Protein AF-A0A1Q7BHK7-F1 (afdb_monomer_lite)

Secondary structure (DSSP, 8-state):
-B-TTSS---THHHHHHHHHT--HHHHHHH--TT--------GGGHHHHHHHHHHTT------B---SSSS---B-

Foldseek 3Di:
DFEPPQDDQDCVLVVVCVVVVDDPVRSVVPDVSPPPDDDDDDPVCQVVVQVVCVVVVHHDTDGDHDDDDDPDDDYD

Radius of gyration: 14.12 Å; chains: 1; bounding box: 31×31×35 Å

Sequence (76 aa):
MIQRGTWNEPPIFELIRSRGAIEPDEMARVFNLGIGLVLIVAPEQGQETIRRAQDCGDRAFQIGIVEKGERAVRYA

Structure (mmCIF, N/CA/C/O backbone):
data_AF-A0A1Q7BHK7-F1
#
_entry.id   AF-A0A1Q7BHK7-F1
#
loop_
_atom_site.group_PDB
_atom_site.id
_atom_site.type_symbol
_atom_site.label_atom_id
_atom_site.label_alt_id
_atom_site.label_comp_id
_atom_site.label_asym_id
_atom_site.label_entity_id
_atom_site.label_seq_id
_atom_site.pdbx_PDB_ins_code
_atom_site.Cartn_x
_atom_site.Cartn_y
_atom_site.Cartn_z
_atom_site.occupancy
_atom_site.B_iso_or_equiv
_atom_site.auth_seq_id
_atom_site.auth_comp_id
_atom_site.auth_asym_id
_atom_site.auth_atom_id
_atom_site.pdbx_PDB_model_num
ATOM 1 N N . MET A 1 1 ? 4.338 10.818 5.715 1.00 92.69 1 MET A N 1
ATOM 2 C CA . MET A 1 1 ? 5.344 9.796 5.355 1.00 92.69 1 MET A CA 1
ATOM 3 C C . MET A 1 1 ? 4.706 8.420 5.160 1.00 92.69 1 MET A C 1
ATOM 5 O O . MET A 1 1 ? 3.884 8.030 5.981 1.00 92.69 1 MET A O 1
ATOM 9 N N . ILE A 1 2 ? 5.070 7.701 4.093 1.00 94.12 2 ILE A N 1
ATOM 10 C CA . ILE A 1 2 ? 4.693 6.301 3.826 1.00 94.12 2 ILE A CA 1
ATOM 11 C C . ILE A 1 2 ? 5.812 5.386 4.322 1.00 94.12 2 ILE A C 1
ATOM 13 O O . ILE A 1 2 ? 6.971 5.635 4.006 1.00 94.12 2 ILE A O 1
ATOM 17 N N . GLN A 1 3 ? 5.468 4.343 5.073 1.00 93.81 3 GLN A N 1
ATOM 18 C CA . GLN A 1 3 ? 6.411 3.352 5.592 1.00 93.81 3 GLN A CA 1
ATOM 19 C C . GLN A 1 3 ? 6.462 2.148 4.649 1.00 93.81 3 GLN A C 1
ATOM 21 O O . GLN A 1 3 ? 5.469 1.424 4.501 1.00 93.81 3 GLN A O 1
ATOM 26 N N . ARG A 1 4 ? 7.607 1.926 3.997 1.00 88.81 4 ARG A N 1
ATOM 27 C CA . ARG A 1 4 ? 7.797 0.758 3.127 1.00 88.81 4 ARG A CA 1
ATOM 28 C C . ARG A 1 4 ? 7.803 -0.534 3.953 1.00 88.81 4 ARG A C 1
ATOM 30 O O . ARG A 1 4 ? 8.164 -0.544 5.124 1.00 88.81 4 ARG A O 1
ATOM 37 N N . GLY A 1 5 ? 7.376 -1.638 3.338 1.00 89.69 5 GLY A N 1
ATOM 38 C CA . GLY A 1 5 ? 7.339 -2.958 3.983 1.00 89.69 5 GLY A CA 1
ATOM 39 C C . GLY A 1 5 ? 6.166 -3.187 4.943 1.00 89.69 5 GLY A C 1
ATOM 40 O O . GLY A 1 5 ? 6.054 -4.268 5.511 1.00 89.69 5 GLY A O 1
ATOM 41 N N . THR A 1 6 ? 5.263 -2.214 5.104 1.00 94.19 6 THR A N 1
ATOM 42 C CA . THR A 1 6 ? 4.027 -2.377 5.896 1.00 94.19 6 THR A CA 1
ATOM 43 C C . THR A 1 6 ? 2.969 -3.237 5.199 1.00 94.19 6 THR A C 1
ATOM 45 O O . THR A 1 6 ? 2.052 -3.737 5.849 1.00 94.19 6 THR A O 1
ATOM 48 N N . TRP A 1 7 ? 3.110 -3.455 3.889 1.00 94.12 7 TRP A N 1
ATOM 49 C CA . TRP A 1 7 ? 2.350 -4.436 3.123 1.00 94.12 7 TRP A CA 1
ATOM 50 C C . TRP A 1 7 ? 3.280 -5.229 2.206 1.00 94.12 7 TRP A C 1
ATOM 52 O O . TRP A 1 7 ? 4.377 -4.788 1.856 1.00 94.12 7 TRP A O 1
ATOM 62 N N . ASN A 1 8 ? 2.805 -6.398 1.783 1.00 90.75 8 ASN A N 1
ATOM 63 C CA . ASN A 1 8 ? 3.505 -7.216 0.803 1.00 90.75 8 ASN A CA 1
ATOM 64 C C . ASN A 1 8 ? 3.165 -6.727 -0.608 1.00 90.75 8 ASN A C 1
ATOM 66 O O . ASN A 1 8 ? 2.031 -6.893 -1.069 1.00 90.75 8 ASN A O 1
ATOM 70 N N . GLU A 1 9 ? 4.150 -6.141 -1.288 1.00 92.25 9 GLU A N 1
ATOM 71 C CA . GLU A 1 9 ? 4.061 -5.799 -2.709 1.00 92.25 9 GLU A CA 1
ATOM 72 C C . GLU A 1 9 ? 3.788 -7.077 -3.531 1.00 92.25 9 GLU A C 1
ATOM 74 O O . GLU A 1 9 ? 4.479 -8.085 -3.354 1.00 92.25 9 GLU A O 1
ATOM 79 N N . PRO A 1 10 ? 2.778 -7.084 -4.420 1.00 94.62 10 PRO A N 1
ATOM 80 C CA . PRO A 1 10 ? 2.521 -8.227 -5.288 1.00 94.62 10 PRO A CA 1
ATOM 81 C C . PRO A 1 10 ? 3.744 -8.594 -6.158 1.00 94.62 10 PRO A C 1
ATOM 83 O O . PRO A 1 10 ? 4.297 -7.706 -6.811 1.00 9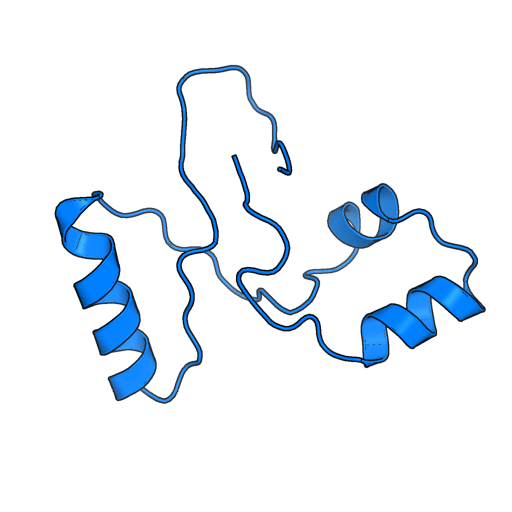4.62 10 PRO A O 1
ATOM 86 N N . PRO A 1 11 ? 4.119 -9.888 -6.282 1.00 94.81 11 PRO A N 1
ATOM 87 C CA . PRO A 1 11 ? 5.336 -10.318 -6.994 1.00 94.81 11 PRO A CA 1
ATOM 88 C C . PRO A 1 11 ? 5.441 -9.873 -8.460 1.00 94.81 11 PRO A C 1
ATOM 90 O O . PRO A 1 11 ? 6.529 -9.806 -9.027 1.00 94.81 11 PRO A O 1
ATOM 93 N N . ILE A 1 12 ? 4.313 -9.543 -9.097 1.00 95.56 12 ILE A N 1
ATOM 94 C CA . ILE A 1 12 ? 4.290 -9.035 -10.472 1.00 95.56 12 ILE A CA 1
ATOM 95 C C . ILE A 1 12 ? 5.098 -7.739 -10.633 1.00 95.56 12 ILE A C 1
ATOM 97 O O . ILE A 1 12 ? 5.698 -7.526 -11.684 1.00 95.56 12 ILE A O 1
ATOM 101 N N . PHE A 1 13 ? 5.167 -6.893 -9.604 1.00 94.62 13 PHE A N 1
ATOM 102 C CA . PHE A 1 13 ? 5.897 -5.629 -9.683 1.00 94.62 13 PHE A CA 1
ATOM 103 C C . PHE A 1 13 ? 7.413 -5.831 -9.685 1.00 94.62 13 PHE A C 1
ATOM 105 O O . PHE A 1 13 ? 8.116 -5.097 -10.377 1.00 94.62 13 PHE A O 1
ATOM 112 N N . GLU A 1 14 ? 7.922 -6.874 -9.027 1.00 92.62 14 GLU A N 1
ATOM 113 C CA . GLU A 1 14 ? 9.326 -7.276 -9.145 1.00 92.62 14 GLU A CA 1
ATOM 114 C C . GLU A 1 14 ? 9.659 -7.768 -10.561 1.00 92.62 14 GLU A C 1
ATOM 116 O O . GLU A 1 14 ? 10.698 -7.411 -11.127 1.00 92.62 14 GLU A O 1
ATOM 121 N N . LEU A 1 15 ? 8.749 -8.526 -11.181 1.00 95.31 15 LEU A N 1
ATOM 122 C CA . LEU A 1 15 ? 8.913 -8.954 -12.568 1.00 95.31 15 LEU A CA 1
ATOM 123 C C . LEU A 1 15 ? 8.905 -7.755 -13.529 1.00 95.31 15 LEU A C 1
ATOM 125 O O . LEU A 1 15 ? 9.764 -7.669 -14.403 1.00 95.31 15 LEU A O 1
ATOM 129 N N . ILE A 1 16 ? 7.976 -6.811 -13.357 1.00 95.44 16 ILE A N 1
ATOM 130 C CA . ILE A 1 16 ? 7.903 -5.595 -14.183 1.00 95.44 16 ILE A CA 1
ATOM 131 C C . ILE A 1 16 ? 9.182 -4.766 -14.023 1.00 95.44 16 ILE A C 1
ATOM 133 O O . ILE A 1 16 ? 9.805 -4.400 -15.020 1.00 95.44 16 ILE A O 1
ATOM 137 N N . ARG A 1 17 ? 9.608 -4.526 -12.778 1.00 94.62 17 ARG A N 1
ATOM 138 C CA . ARG A 1 17 ? 10.808 -3.752 -12.452 1.00 94.62 17 ARG A CA 1
ATOM 139 C C . ARG A 1 17 ? 12.062 -4.353 -13.085 1.00 94.62 17 ARG A C 1
ATOM 141 O O . ARG A 1 17 ? 12.818 -3.638 -13.737 1.00 94.62 17 ARG A O 1
ATOM 148 N N . SER A 1 18 ? 12.255 -5.665 -12.936 1.00 93.62 18 SER A N 1
ATOM 149 C CA . SER A 1 18 ? 13.428 -6.366 -13.477 1.00 93.62 18 SER A CA 1
ATOM 150 C C . SER A 1 18 ? 13.442 -6.417 -15.006 1.00 93.62 18 SER A C 1
ATOM 152 O O . SER A 1 18 ? 14.497 -6.246 -15.609 1.00 93.62 18 SER A O 1
ATOM 154 N N . ARG A 1 19 ? 12.287 -6.614 -15.655 1.00 95.50 19 ARG A N 1
ATOM 155 C CA . ARG A 1 19 ? 12.195 -6.688 -17.124 1.00 95.50 19 ARG A CA 1
ATOM 156 C C . ARG A 1 19 ? 12.258 -5.328 -17.809 1.00 95.50 19 ARG A C 1
ATOM 158 O O . ARG A 1 19 ? 12.764 -5.252 -18.923 1.00 95.50 19 ARG A O 1
ATOM 165 N N . GLY A 1 20 ? 11.730 -4.286 -17.173 1.00 93.50 20 GLY A N 1
ATOM 166 C CA . GLY A 1 20 ? 11.717 -2.930 -17.718 1.00 93.50 20 GLY A CA 1
ATOM 167 C C . GLY A 1 20 ? 12.917 -2.071 -17.318 1.00 93.50 20 GLY A C 1
ATOM 168 O O . GLY A 1 20 ? 13.013 -0.953 -17.808 1.00 93.50 20 GLY A O 1
ATOM 169 N N . ALA A 1 21 ? 13.794 -2.560 -16.430 1.00 93.25 21 ALA A N 1
ATOM 170 C CA . ALA A 1 21 ? 14.868 -1.771 -15.815 1.00 93.25 21 ALA A CA 1
ATOM 171 C C . ALA A 1 21 ? 14.355 -0.434 -15.234 1.00 93.25 21 ALA A C 1
ATOM 173 O O . ALA A 1 21 ? 14.935 0.627 -15.450 1.00 93.25 21 ALA A O 1
ATOM 174 N N . ILE A 1 22 ? 13.215 -0.491 -14.537 1.00 92.94 22 ILE A N 1
ATOM 1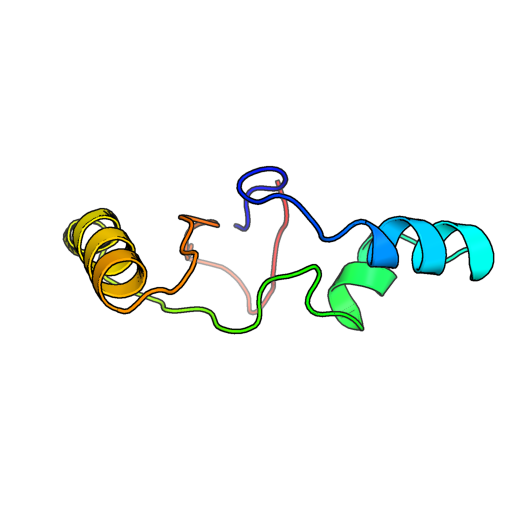75 C CA . ILE A 1 22 ? 12.516 0.690 -14.015 1.00 92.94 22 ILE A CA 1
ATOM 176 C C . ILE A 1 22 ? 13.034 1.009 -12.611 1.00 92.94 22 ILE A C 1
ATOM 178 O O . ILE A 1 22 ? 13.063 0.138 -11.741 1.00 92.94 22 ILE A O 1
ATOM 182 N N . GLU A 1 23 ? 13.390 2.267 -12.363 1.00 92.12 23 GLU A N 1
ATOM 183 C CA . GLU A 1 23 ? 13.809 2.719 -11.034 1.00 92.12 23 GLU A CA 1
ATOM 184 C C . GLU A 1 23 ? 12.666 2.613 -9.999 1.00 92.12 23 GLU A C 1
ATOM 186 O O . GLU A 1 23 ? 11.504 2.871 -10.336 1.00 92.12 23 GLU A O 1
ATOM 191 N N . PRO A 1 24 ? 12.946 2.290 -8.720 1.00 86.94 24 PRO A N 1
ATOM 192 C CA . PRO A 1 24 ? 11.911 2.115 -7.693 1.00 86.94 24 PRO A CA 1
ATOM 193 C C . PRO A 1 24 ? 10.970 3.315 -7.519 1.00 86.94 24 PRO A C 1
ATOM 195 O O . PRO A 1 24 ? 9.773 3.142 -7.280 1.00 86.94 24 PRO A O 1
ATOM 198 N N . ASP A 1 25 ? 11.488 4.535 -7.657 1.00 88.31 25 ASP A N 1
ATOM 199 C CA . ASP A 1 25 ? 10.676 5.749 -7.549 1.00 88.31 25 ASP A CA 1
ATOM 200 C C . ASP A 1 25 ? 9.734 5.926 -8.742 1.00 88.31 25 ASP A C 1
ATOM 202 O O . ASP A 1 25 ? 8.629 6.442 -8.582 1.00 88.31 25 ASP A O 1
ATOM 206 N N . GLU A 1 26 ? 10.138 5.474 -9.931 1.00 92.75 26 GLU A N 1
ATOM 207 C CA . GLU A 1 26 ? 9.271 5.472 -11.110 1.00 92.75 26 GLU A CA 1
ATOM 208 C C . GLU A 1 26 ? 8.191 4.394 -10.991 1.00 92.75 26 GLU A C 1
ATOM 210 O O . GLU A 1 26 ? 7.023 4.659 -11.277 1.00 92.75 26 GLU A O 1
ATOM 215 N N . MET A 1 27 ? 8.537 3.219 -10.449 1.00 93.38 27 MET A N 1
ATOM 216 C CA . MET A 1 27 ? 7.560 2.171 -10.137 1.00 93.38 27 MET A CA 1
ATOM 217 C C . MET A 1 27 ? 6.434 2.697 -9.237 1.00 93.38 27 MET A C 1
ATOM 219 O O . MET A 1 27 ? 5.266 2.441 -9.514 1.00 93.38 27 MET A O 1
ATOM 223 N N . ALA A 1 28 ? 6.770 3.468 -8.198 1.00 89.62 28 ALA A N 1
ATOM 224 C CA . ALA A 1 28 ? 5.791 4.042 -7.272 1.00 89.62 28 ALA A CA 1
ATOM 225 C C . ALA A 1 28 ? 4.977 5.210 -7.861 1.00 89.62 28 ALA A C 1
ATOM 227 O O . ALA A 1 28 ? 3.898 5.517 -7.358 1.00 89.62 28 ALA A O 1
ATOM 228 N N . ARG A 1 29 ? 5.484 5.884 -8.904 1.00 90.81 29 ARG A N 1
ATOM 229 C CA . ARG A 1 29 ? 4.747 6.940 -9.619 1.00 90.81 29 ARG A CA 1
ATOM 230 C C . ARG A 1 29 ? 3.730 6.377 -10.607 1.00 90.81 29 ARG A C 1
ATOM 232 O O . ARG A 1 29 ? 2.678 6.981 -10.792 1.00 90.81 29 ARG A O 1
ATOM 239 N N . VAL A 1 30 ? 4.055 5.257 -11.248 1.00 93.44 30 VAL A N 1
ATOM 240 C CA . VAL A 1 30 ? 3.254 4.681 -12.339 1.00 93.44 30 VAL A CA 1
ATOM 241 C C . VAL A 1 30 ? 2.295 3.603 -11.841 1.00 93.44 30 VAL A C 1
ATOM 243 O O . VAL A 1 30 ? 1.167 3.505 -12.324 1.00 93.44 30 VAL A O 1
ATOM 246 N N . PHE A 1 31 ? 2.724 2.792 -10.875 1.00 95.38 31 PHE A N 1
ATOM 247 C CA . PHE A 1 31 ? 1.964 1.651 -10.383 1.00 95.38 31 PHE A CA 1
ATOM 248 C C . PHE A 1 31 ? 1.504 1.854 -8.944 1.00 95.38 31 PHE A C 1
ATOM 250 O O . PHE A 1 31 ? 2.122 2.551 -8.148 1.00 95.38 31 PHE A O 1
ATOM 257 N N . AS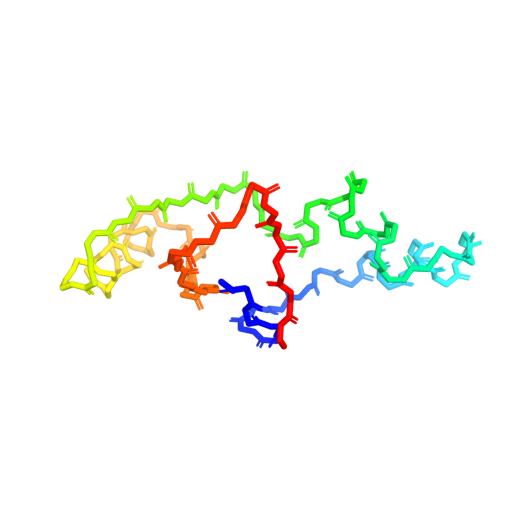N A 1 32 ? 0.425 1.165 -8.587 1.00 94.88 32 ASN A N 1
ATOM 258 C CA . ASN A 1 32 ? -0.132 1.210 -7.238 1.00 94.88 32 ASN A CA 1
ATOM 259 C C . ASN A 1 32 ? 0.659 0.382 -6.204 1.00 94.88 32 ASN A C 1
ATOM 261 O O . ASN A 1 32 ? 0.380 0.469 -5.011 1.00 94.88 32 ASN A O 1
ATOM 265 N N . LEU A 1 33 ? 1.595 -0.463 -6.661 1.00 94.19 33 LEU A N 1
ATOM 266 C CA . LEU A 1 33 ? 2.406 -1.375 -5.844 1.00 94.19 33 LEU A CA 1
ATOM 267 C C . LEU A 1 33 ? 1.594 -2.238 -4.857 1.00 94.19 33 LEU A C 1
ATOM 269 O O . LEU A 1 33 ? 2.093 -2.658 -3.816 1.00 94.19 33 LEU A O 1
ATOM 273 N N . GLY A 1 34 ? 0.331 -2.531 -5.185 1.00 94.12 34 GLY A N 1
ATOM 274 C CA . GLY A 1 34 ? -0.581 -3.329 -4.362 1.0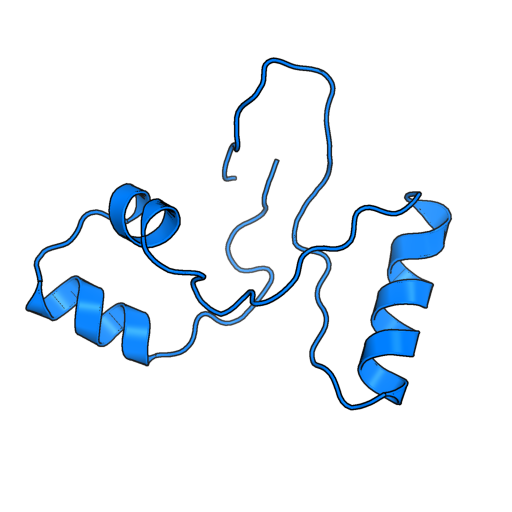0 94.12 34 GLY A CA 1
ATOM 275 C C . GLY A 1 34 ? -1.551 -2.536 -3.481 1.00 94.12 34 GLY A C 1
ATOM 276 O O . GLY A 1 34 ? -2.397 -3.159 -2.843 1.00 94.12 34 GLY A O 1
ATOM 277 N N . ILE A 1 35 ? -1.491 -1.201 -3.469 1.00 95.44 35 ILE A N 1
ATOM 278 C CA . ILE A 1 35 ? -2.417 -0.341 -2.716 1.00 95.44 35 ILE A CA 1
ATOM 279 C C . ILE A 1 35 ? -3.439 0.296 -3.663 1.00 95.44 35 ILE A C 1
ATOM 281 O O . ILE A 1 35 ? -3.165 1.294 -4.320 1.00 95.44 35 ILE A O 1
ATOM 285 N N . GLY A 1 36 ? -4.637 -0.285 -3.742 1.00 94.81 36 GLY A N 1
ATOM 286 C CA . GLY A 1 36 ? -5.705 0.210 -4.624 1.00 94.81 36 GLY A CA 1
ATOM 287 C C . GLY A 1 36 ? -6.496 1.401 -4.071 1.00 94.81 36 GLY A C 1
ATOM 288 O O . GLY A 1 36 ? -7.086 2.152 -4.843 1.00 94.81 36 GLY A O 1
ATOM 289 N N . LEU A 1 37 ? -6.508 1.578 -2.748 1.00 95.94 37 LEU A N 1
ATOM 290 C CA . LEU A 1 37 ? -7.261 2.621 -2.056 1.00 95.94 37 LEU A CA 1
ATOM 291 C C . LEU A 1 37 ? -6.487 3.094 -0.823 1.00 95.94 37 LEU A C 1
ATOM 293 O O . LEU A 1 37 ? -5.885 2.288 -0.115 1.00 95.94 37 LEU A O 1
ATOM 297 N N . VAL A 1 38 ? -6.540 4.398 -0.551 1.00 96.38 38 VAL A N 1
ATOM 298 C CA . VAL A 1 38 ? -5.979 5.009 0.659 1.00 96.38 38 VAL A CA 1
ATOM 299 C C . VAL A 1 38 ? -7.087 5.748 1.397 1.00 96.38 38 VAL A C 1
ATOM 301 O O . VAL A 1 38 ? -7.780 6.579 0.812 1.00 96.38 38 VAL A O 1
ATOM 304 N N . LEU A 1 39 ? -7.228 5.463 2.690 1.00 97.06 39 LEU A N 1
ATOM 305 C CA . LEU A 1 39 ? -8.122 6.176 3.596 1.00 97.06 39 LEU A CA 1
ATOM 306 C C . LEU A 1 39 ? -7.291 7.018 4.566 1.00 97.06 39 LEU A C 1
ATOM 308 O O . LEU A 1 39 ? -6.335 6.523 5.161 1.00 97.06 39 LEU A O 1
ATOM 312 N N . ILE A 1 40 ? -7.667 8.286 4.730 1.00 97.12 40 ILE A N 1
ATOM 313 C CA . ILE A 1 40 ? -7.073 9.189 5.719 1.00 97.12 40 ILE A CA 1
ATOM 314 C C . ILE A 1 40 ? -8.081 9.337 6.852 1.00 97.12 40 ILE A C 1
ATOM 316 O O . ILE A 1 40 ? -9.186 9.834 6.640 1.00 97.12 40 ILE A O 1
ATOM 320 N N . VAL A 1 41 ? -7.700 8.889 8.043 1.00 97.56 41 VAL A N 1
ATOM 321 C CA . VAL A 1 41 ? -8.555 8.881 9.236 1.00 97.56 41 VAL A CA 1
ATOM 322 C C . VAL A 1 41 ? -7.819 9.487 10.424 1.00 97.56 41 VAL A C 1
ATOM 324 O O . VAL A 1 41 ? -6.593 9.629 10.396 1.00 97.56 41 VAL A O 1
ATOM 327 N N . ALA A 1 42 ? -8.564 9.843 11.472 1.00 97.88 42 ALA A N 1
ATOM 328 C CA . ALA A 1 42 ? -7.959 10.257 12.731 1.00 97.88 42 ALA A CA 1
ATOM 329 C C . ALA A 1 42 ? -7.114 9.107 13.327 1.00 97.88 42 ALA A C 1
ATOM 331 O O . ALA A 1 42 ? -7.490 7.939 13.160 1.00 97.88 42 ALA A O 1
ATOM 332 N N . PRO A 1 43 ? -5.998 9.393 14.028 1.00 96.50 43 PRO A N 1
ATOM 333 C CA . PRO A 1 43 ? -5.114 8.358 14.575 1.00 96.50 43 PRO A CA 1
ATOM 334 C C . PRO A 1 43 ? -5.844 7.332 15.449 1.00 96.50 43 PRO A C 1
ATOM 336 O O . PRO A 1 43 ? -5.570 6.135 15.376 1.00 96.50 43 PRO A O 1
ATOM 339 N N . GLU A 1 44 ? -6.835 7.785 16.214 1.00 97.62 44 GLU A N 1
ATOM 340 C CA . GLU A 1 44 ? -7.620 6.961 17.134 1.00 97.62 44 GLU A CA 1
ATOM 341 C C . GLU A 1 44 ? -8.563 5.996 16.394 1.00 97.62 44 GLU A C 1
ATOM 343 O O . GLU A 1 44 ? -9.011 5.001 16.959 1.00 97.62 44 GLU A O 1
ATOM 348 N N . GLN A 1 45 ? -8.851 6.261 15.116 1.00 98.06 45 GLN A N 1
ATOM 349 C CA . GLN A 1 45 ? -9.735 5.453 14.273 1.00 98.06 45 GLN A CA 1
ATOM 350 C C . GLN A 1 45 ? -8.975 4.461 13.382 1.00 98.06 45 GLN A C 1
ATOM 352 O O . GLN A 1 45 ? -9.610 3.619 12.744 1.00 98.06 45 GLN A O 1
ATOM 357 N N . GLY A 1 46 ? -7.640 4.531 13.319 1.00 97.06 46 GLY A N 1
ATOM 358 C CA . GLY A 1 46 ? -6.832 3.754 12.372 1.00 97.06 46 GLY A CA 1
ATOM 359 C C . GLY A 1 46 ? -7.035 2.243 12.493 1.00 97.06 46 GLY A C 1
ATOM 360 O O . GLY A 1 46 ? -7.386 1.579 11.519 1.00 97.06 46 GLY A O 1
ATOM 361 N N . GLN A 1 47 ? -6.889 1.704 13.705 1.00 97.44 47 GLN A N 1
ATOM 362 C CA . GLN A 1 47 ? -7.017 0.262 13.951 1.00 97.44 47 GLN A CA 1
ATOM 363 C C . GLN A 1 47 ? -8.444 -0.253 13.740 1.00 97.44 47 GLN A C 1
ATOM 365 O O . GLN A 1 47 ? -8.640 -1.322 13.167 1.00 97.44 47 GLN A O 1
ATOM 370 N N . GLU A 1 48 ? -9.449 0.519 14.154 1.00 98.06 48 GLU A N 1
ATOM 371 C CA . GLU A 1 48 ? -10.851 0.161 13.924 1.00 98.06 48 GLU A CA 1
ATOM 372 C C . GLU A 1 48 ? -11.205 0.186 12.430 1.00 98.06 48 GLU A C 1
ATOM 374 O O . GLU A 1 48 ? -11.903 -0.698 11.945 1.00 98.06 48 GLU A O 1
ATOM 379 N N . THR A 1 49 ? -10.676 1.149 11.674 1.00 98.12 49 THR A N 1
ATOM 380 C CA . THR A 1 49 ? -10.872 1.221 10.217 1.00 98.12 49 THR A CA 1
ATOM 381 C C . THR A 1 49 ? -10.272 0.003 9.516 1.00 98.12 49 THR A C 1
ATOM 383 O O . THR A 1 49 ? -10.918 -0.585 8.650 1.00 98.12 49 THR A O 1
ATOM 386 N N . ILE A 1 50 ? -9.062 -0.410 9.914 1.00 97.75 50 ILE A N 1
ATOM 387 C CA . ILE A 1 50 ? -8.410 -1.617 9.387 1.00 97.75 50 ILE A CA 1
ATOM 388 C C . ILE A 1 50 ? -9.250 -2.859 9.691 1.00 97.75 50 ILE A C 1
ATOM 390 O O . ILE A 1 50 ? -9.507 -3.644 8.780 1.00 97.75 50 ILE A O 1
ATOM 394 N N . ARG A 1 51 ? -9.718 -3.011 10.937 1.00 98.25 51 ARG A N 1
ATOM 395 C CA . ARG A 1 51 ? -10.578 -4.132 11.339 1.00 98.25 51 ARG A CA 1
ATOM 396 C C . ARG A 1 51 ? -11.845 -4.199 10.488 1.00 98.25 51 ARG A C 1
ATOM 398 O O . ARG A 1 51 ? -12.139 -5.246 9.933 1.00 98.25 51 ARG A O 1
ATOM 405 N N . ARG A 1 52 ? -12.547 -3.077 10.306 1.00 98.06 52 ARG A N 1
ATOM 406 C CA . ARG A 1 52 ? -13.773 -3.038 9.492 1.00 98.06 52 ARG A CA 1
ATOM 407 C C . ARG A 1 52 ? -13.537 -3.407 8.035 1.00 98.06 52 ARG A C 1
ATOM 409 O O . ARG A 1 52 ? -14.356 -4.103 7.450 1.00 98.06 52 ARG A O 1
ATOM 416 N N . ALA A 1 53 ? -12.436 -2.949 7.444 1.00 97.44 53 ALA A N 1
ATOM 417 C CA . ALA A 1 53 ? -12.081 -3.351 6.088 1.00 97.44 53 ALA A CA 1
ATOM 418 C C . ALA A 1 53 ? -11.852 -4.872 6.006 1.00 97.44 53 ALA A C 1
ATOM 420 O O . ALA A 1 53 ? -12.363 -5.522 5.099 1.00 97.44 53 ALA A O 1
ATOM 421 N N . GLN A 1 54 ? -11.168 -5.450 6.999 1.00 97.25 54 GLN A N 1
ATOM 422 C CA . GLN A 1 54 ? -10.965 -6.898 7.101 1.00 97.25 54 GLN A CA 1
ATOM 423 C C . GLN A 1 54 ? -12.277 -7.669 7.294 1.00 97.25 54 GLN A C 1
ATOM 425 O O . GLN A 1 54 ? -12.468 -8.693 6.641 1.00 97.25 54 GLN A O 1
ATOM 430 N N . ASP A 1 55 ? -13.207 -7.156 8.103 1.00 98.12 55 ASP A N 1
ATOM 431 C CA . ASP A 1 55 ? -14.543 -7.742 8.288 1.00 98.12 55 ASP A CA 1
ATOM 432 C C . ASP A 1 55 ? -15.369 -7.727 6.986 1.00 98.12 55 ASP A C 1
ATOM 434 O O . ASP A 1 55 ? -16.178 -8.623 6.746 1.00 98.12 55 ASP A O 1
ATOM 438 N N . CYS A 1 56 ? -15.131 -6.746 6.109 1.00 97.12 56 CYS A N 1
ATOM 439 C CA . CYS A 1 56 ? -15.706 -6.683 4.761 1.00 97.12 56 CYS A CA 1
ATOM 440 C C . CYS A 1 56 ? -14.994 -7.591 3.737 1.00 97.12 56 CYS A C 1
ATOM 442 O O . CYS A 1 56 ? -15.436 -7.674 2.591 1.00 97.12 56 CYS A O 1
ATOM 444 N N . GLY A 1 57 ? -13.916 -8.278 4.128 1.00 97.12 57 GLY A N 1
ATOM 445 C CA . GLY A 1 57 ? -13.139 -9.172 3.267 1.00 97.12 57 GLY A CA 1
ATOM 446 C C . GLY A 1 57 ? -11.945 -8.520 2.563 1.00 97.12 57 GLY A C 1
ATOM 447 O O . GLY A 1 57 ? -11.276 -9.186 1.770 1.00 97.12 57 GLY A O 1
ATOM 448 N N . ASP A 1 58 ? -11.637 -7.255 2.856 1.00 96.25 58 ASP A N 1
ATOM 449 C CA . ASP A 1 58 ? -10.492 -6.551 2.279 1.00 96.25 58 ASP A CA 1
ATOM 450 C C . ASP A 1 58 ? -9.210 -6.741 3.101 1.00 96.25 58 ASP A C 1
ATOM 452 O O . ASP A 1 58 ? -9.207 -6.858 4.326 1.00 96.25 58 ASP A O 1
ATOM 456 N N . ARG A 1 59 ? -8.056 -6.691 2.427 1.00 95.12 59 ARG A N 1
ATOM 457 C CA . ARG A 1 59 ? -6.761 -6.577 3.113 1.00 95.12 59 ARG A CA 1
ATOM 458 C C . ARG A 1 59 ? -6.449 -5.105 3.353 1.00 95.12 59 ARG A C 1
ATOM 460 O O . ARG A 1 59 ? -6.278 -4.355 2.395 1.00 95.12 59 ARG A O 1
ATOM 467 N N . ALA A 1 60 ? -6.318 -4.717 4.617 1.00 96.88 60 ALA A N 1
ATOM 468 C CA . ALA A 1 60 ? -5.996 -3.351 5.019 1.00 96.88 60 ALA A CA 1
ATOM 469 C C . ALA A 1 60 ? -4.750 -3.297 5.911 1.00 96.88 60 ALA A C 1
ATOM 471 O O . ALA A 1 60 ? -4.516 -4.190 6.727 1.00 96.88 60 ALA A O 1
ATOM 472 N N . PHE A 1 61 ? -3.970 -2.227 5.751 1.00 96.38 61 PHE A N 1
ATOM 473 C CA . PHE A 1 61 ? -2.696 -2.002 6.433 1.00 96.38 61 PHE A CA 1
ATOM 474 C C . PHE A 1 61 ? -2.585 -0.538 6.856 1.00 96.38 61 PHE A C 1
ATOM 476 O O . PHE A 1 61 ? -3.046 0.359 6.147 1.00 96.38 61 PHE A O 1
ATOM 483 N N . GLN A 1 62 ? -1.914 -0.279 7.978 1.00 96.69 62 GLN A N 1
ATOM 484 C CA . GLN A 1 62 ? -1.456 1.069 8.294 1.00 96.69 62 GLN A CA 1
ATOM 485 C C . GLN A 1 62 ? -0.182 1.347 7.490 1.00 96.69 62 GLN A C 1
ATOM 487 O O . GLN A 1 62 ? 0.887 0.855 7.835 1.00 96.69 62 GLN A O 1
ATOM 492 N N . ILE A 1 63 ? -0.301 2.130 6.416 1.00 96.31 63 ILE A N 1
ATOM 493 C CA . ILE A 1 63 ? 0.807 2.366 5.473 1.00 96.31 63 ILE A CA 1
ATOM 494 C C . ILE A 1 63 ? 1.633 3.624 5.769 1.00 96.31 63 ILE A C 1
ATOM 496 O O . ILE A 1 63 ? 2.669 3.845 5.146 1.00 96.31 63 ILE A O 1
ATOM 500 N N . GLY A 1 64 ? 1.188 4.488 6.683 1.00 96.19 64 GLY A N 1
ATOM 501 C CA . GLY A 1 64 ? 1.893 5.729 6.986 1.00 96.19 64 GLY A CA 1
ATOM 502 C C . GLY A 1 64 ? 1.070 6.743 7.767 1.00 96.19 64 GLY A C 1
ATOM 503 O O . GLY A 1 64 ? 0.046 6.412 8.363 1.00 96.19 64 GLY A O 1
ATOM 504 N N . ILE A 1 65 ? 1.543 7.988 7.746 1.00 96.56 65 ILE A N 1
ATOM 505 C CA . ILE A 1 65 ? 0.938 9.138 8.427 1.00 96.56 65 ILE A CA 1
ATOM 506 C C . ILE A 1 65 ? 0.936 10.377 7.527 1.00 96.56 65 ILE A C 1
ATOM 508 O O . ILE A 1 65 ? 1.801 10.537 6.658 1.00 96.56 65 ILE A O 1
ATOM 512 N N . VAL A 1 66 ? -0.015 11.280 7.761 1.00 96.19 66 VAL A N 1
ATOM 513 C CA . VAL A 1 66 ? -0.010 12.629 7.181 1.00 96.19 66 VAL A CA 1
ATOM 514 C C . VAL A 1 66 ? 0.715 13.562 8.145 1.00 96.19 66 VAL A C 1
ATOM 516 O O . VAL A 1 66 ? 0.426 13.578 9.337 1.00 96.19 66 VAL A O 1
ATOM 519 N N . GLU A 1 67 ? 1.656 14.343 7.627 1.00 95.00 67 GLU A N 1
ATOM 520 C CA . GLU A 1 67 ? 2.463 15.282 8.406 1.00 95.00 67 GLU A CA 1
ATOM 521 C C . GLU A 1 67 ? 2.337 16.681 7.809 1.00 95.00 67 GLU A C 1
ATOM 523 O O . GLU A 1 67 ? 2.076 16.843 6.614 1.00 95.00 67 GLU A O 1
ATOM 528 N N . LYS A 1 68 ? 2.553 17.707 8.636 1.00 95.81 68 LYS A N 1
ATOM 529 C CA . LYS A 1 68 ? 2.642 19.083 8.147 1.00 95.81 68 LYS A CA 1
ATOM 530 C C . LYS A 1 68 ? 3.857 19.214 7.224 1.00 95.81 68 LYS A C 1
ATOM 532 O O . LYS A 1 68 ? 4.972 18.883 7.617 1.00 95.81 68 LYS A O 1
ATOM 537 N N . GLY A 1 69 ? 3.652 19.752 6.027 1.00 93.94 69 GLY A N 1
ATOM 538 C CA . GLY A 1 69 ? 4.717 19.950 5.052 1.00 93.94 69 GLY A CA 1
ATOM 539 C C . GLY A 1 69 ? 4.190 20.452 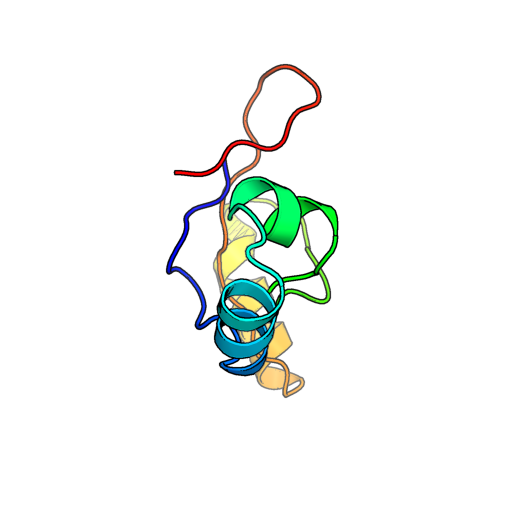3.714 1.00 93.94 69 GLY A C 1
ATOM 540 O O . GLY A 1 69 ? 3.052 20.906 3.607 1.00 93.94 69 GLY A O 1
ATOM 541 N N . GLU A 1 70 ? 5.040 20.371 2.698 1.00 94.69 70 GLU A N 1
ATOM 542 C CA . GLU A 1 70 ? 4.673 20.674 1.315 1.00 94.69 70 GLU A CA 1
ATOM 543 C C . GLU A 1 70 ? 3.837 19.551 0.690 1.00 94.69 70 GLU A C 1
ATOM 545 O O . GLU A 1 70 ? 3.770 18.432 1.206 1.00 94.69 70 GLU A O 1
ATOM 550 N N . ARG A 1 71 ? 3.220 19.838 -0.463 1.00 93.06 71 ARG A N 1
ATOM 551 C CA . ARG A 1 71 ? 2.457 18.855 -1.239 1.00 93.06 71 ARG A CA 1
ATOM 552 C C . ARG A 1 71 ? 3.399 17.827 -1.878 1.00 93.06 71 ARG A C 1
ATOM 554 O O . ARG A 1 71 ? 3.741 17.937 -3.051 1.00 93.06 71 ARG A O 1
ATOM 561 N N . ALA A 1 72 ? 3.792 16.824 -1.102 1.00 91.69 72 ALA A N 1
ATOM 562 C CA . ALA A 1 72 ? 4.682 15.753 -1.529 1.00 91.69 72 ALA A CA 1
ATOM 563 C C . ALA A 1 72 ? 4.361 14.429 -0.822 1.00 91.69 72 ALA A C 1
ATOM 565 O O . ALA A 1 72 ? 3.853 14.408 0.299 1.00 91.69 72 ALA A O 1
ATOM 566 N N . VAL A 1 73 ? 4.722 13.317 -1.464 1.00 90.50 73 VAL A N 1
ATOM 567 C CA . VAL A 1 73 ? 4.744 11.985 -0.846 1.00 90.50 73 VAL A CA 1
ATOM 568 C C . VAL A 1 73 ? 6.196 11.649 -0.520 1.00 90.50 73 VAL A C 1
ATOM 570 O O . VAL A 1 73 ? 7.063 11.741 -1.385 1.00 90.50 73 VAL A O 1
ATOM 573 N N . ARG A 1 74 ? 6.467 11.282 0.735 1.00 91.19 74 ARG A N 1
ATOM 574 C CA . ARG A 1 74 ? 7.793 10.853 1.204 1.00 91.19 74 ARG A CA 1
ATOM 575 C C . ARG A 1 74 ? 7.727 9.404 1.646 1.00 91.19 74 ARG A C 1
ATOM 577 O O . ARG A 1 74 ? 6.778 9.043 2.343 1.00 91.19 74 ARG A O 1
ATOM 584 N N . TYR A 1 75 ? 8.742 8.630 1.287 1.00 88.81 75 TYR A N 1
ATOM 585 C CA . TYR A 1 75 ? 8.893 7.234 1.679 1.00 88.81 75 TYR A CA 1
ATOM 586 C C . TYR A 1 75 ? 9.978 7.115 2.749 1.00 88.81 75 TYR A C 1
ATOM 588 O O . TYR A 1 75 ? 11.009 7.780 2.637 1.00 88.81 75 TYR A O 1
ATOM 596 N N . ALA A 1 76 ? 9.724 6.290 3.759 1.00 85.44 76 ALA A N 1
ATOM 597 C CA . ALA A 1 76 ? 10.682 5.849 4.767 1.00 85.44 76 ALA A CA 1
ATOM 598 C C . ALA A 1 76 ? 10.879 4.335 4.685 1.00 85.44 76 ALA A C 1
ATOM 600 O O . ALA A 1 76 ? 9.915 3.636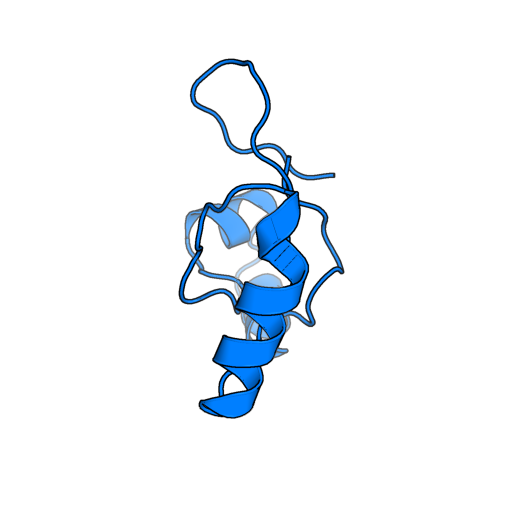 4.280 1.00 85.44 76 ALA A O 1
#

pLDDT: mean 94.55, std 2.83, range [85.44, 98.25]